Protein AF-A0A1I7XV45-F1 (afdb_monomer_lite)

pLDDT: mean 81.64, std 13.86, range [38.03, 95.69]

Foldseek 3Di:
DADDPVNLVVLLVVQLVVVVVVCVVDPCSVVDDPVVNVVCSVVCVVVVLVVVQVVVCVVVVPDQWTAGPVRDTHGPDLVPDDPVCVVVDDPPPPDDD

Organism: Heterorhabditis bacteriophora (NCBI:txid37862)

InterPro domains:
  IPR000536 Nuclear hormone receptor, ligand-binding domain [PF00104] (11-78)
  IPR000536 Nuclear hormone receptor, ligand-binding domain [PS51843] (1-97)
  IPR035500 Nuclear hormone receptor-like domain superfamily [G3DSA:1.10.565.10] (2-95)
  IPR035500 Nuclear hormone receptor-like domain superfamily [SSF48508] (5-83)

Sequence (97 aa):
MIILAHDLALATQTDLLMMLEWVRSLPCYSSIEEIDRTTLLKRFAVFNLVLENGYYTAAANVNDVWLISNGTCMPRNVEVLPEESKHLLPNCCDNPD

Structure (mmCIF, N/CA/C/O backbone):
data_AF-A0A1I7XV45-F1
#
_entry.id   AF-A0A1I7XV45-F1
#
loop_
_atom_site.group_PDB
_atom_site.id
_atom_site.type_symbol
_atom_site.label_atom_id
_atom_site.label_alt_id
_atom_site.label_comp_id
_atom_site.label_asym_id
_atom_site.label_entity_id
_atom_site.label_seq_id
_atom_site.pdbx_PDB_ins_code
_atom_site.Cartn_x
_atom_site.Cartn_y
_atom_site.Cartn_z
_atom_site.occupancy
_atom_site.B_iso_or_equiv
_atom_site.auth_seq_id
_atom_site.auth_comp_id
_atom_site.auth_asym_id
_atom_site.auth_atom_id
_atom_site.pdbx_PDB_model_num
ATOM 1 N N . MET A 1 1 ? 5.295 3.406 -18.126 1.00 47.94 1 MET A N 1
ATOM 2 C CA . MET A 1 1 ? 5.184 4.794 -17.631 1.00 47.94 1 MET A CA 1
ATOM 3 C C . MET A 1 1 ? 5.956 4.857 -16.327 1.00 47.94 1 MET A C 1
ATOM 5 O O . MET A 1 1 ? 5.692 4.023 -15.472 1.00 47.94 1 MET A O 1
ATOM 9 N N . ILE A 1 2 ? 6.947 5.743 -16.219 1.00 55.84 2 ILE A N 1
ATOM 10 C CA . ILE A 1 2 ? 7.718 5.938 -14.982 1.00 55.84 2 ILE A CA 1
ATOM 11 C C . ILE A 1 2 ? 6.881 6.800 -14.044 1.00 55.84 2 ILE A C 1
ATOM 13 O O . ILE A 1 2 ? 6.277 7.778 -14.477 1.00 55.84 2 ILE A O 1
ATOM 17 N N . ILE A 1 3 ? 6.797 6.382 -12.787 1.00 60.62 3 ILE A N 1
ATOM 18 C CA . ILE A 1 3 ? 5.929 6.981 -11.778 1.00 60.62 3 ILE A CA 1
ATOM 19 C C . ILE A 1 3 ? 6.531 8.301 -11.299 1.00 60.62 3 ILE A C 1
ATOM 21 O O . ILE A 1 3 ? 7.654 8.324 -10.797 1.00 60.62 3 ILE A O 1
ATOM 25 N N . LEU A 1 4 ? 5.766 9.387 -11.403 1.00 66.69 4 LEU A N 1
ATOM 26 C CA . LEU A 1 4 ? 6.064 10.625 -10.687 1.00 66.69 4 LEU A CA 1
ATOM 27 C C . LEU A 1 4 ? 5.608 10.482 -9.229 1.00 66.69 4 LEU A C 1
ATOM 29 O O . LEU A 1 4 ? 4.626 9.798 -8.941 1.00 66.69 4 LEU A O 1
ATOM 33 N N . ALA A 1 5 ? 6.277 11.159 -8.291 1.00 70.62 5 ALA A N 1
ATOM 34 C CA . ALA A 1 5 ? 5.951 11.080 -6.85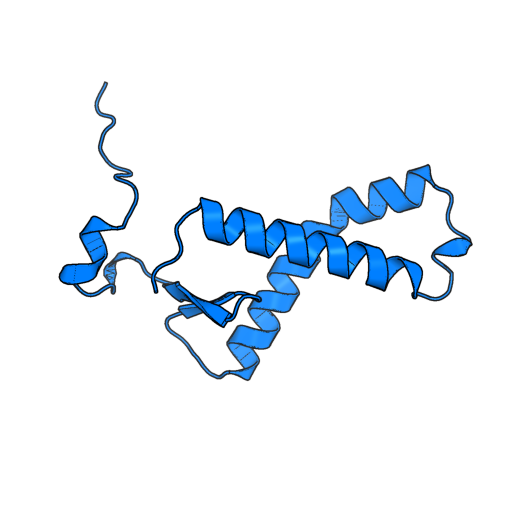8 1.00 70.62 5 ALA A CA 1
ATOM 35 C C . ALA A 1 5 ? 4.463 11.364 -6.549 1.00 70.62 5 ALA A C 1
ATOM 37 O O . ALA A 1 5 ? 3.888 10.779 -5.634 1.00 70.62 5 ALA A O 1
ATOM 38 N N . HIS A 1 6 ? 3.832 12.224 -7.352 1.00 77.31 6 HIS A N 1
ATOM 39 C CA . HIS A 1 6 ? 2.400 12.506 -7.304 1.00 77.31 6 HIS A CA 1
ATOM 40 C C . HIS A 1 6 ? 1.530 11.266 -7.575 1.00 77.31 6 HIS A C 1
ATOM 42 O O . HIS A 1 6 ? 0.581 11.004 -6.840 1.00 77.31 6 HIS A O 1
ATOM 48 N N . ASP A 1 7 ? 1.870 10.474 -8.589 1.00 77.50 7 ASP A N 1
ATOM 49 C CA . ASP A 1 7 ? 1.082 9.303 -8.981 1.00 77.50 7 ASP A CA 1
ATOM 50 C C . ASP A 1 7 ? 1.200 8.189 -7.937 1.00 77.50 7 ASP A C 1
ATOM 52 O O . ASP A 1 7 ? 0.221 7.502 -7.641 1.00 77.50 7 ASP A O 1
ATOM 56 N N . LEU A 1 8 ? 2.377 8.065 -7.311 1.00 82.19 8 LEU A N 1
ATOM 57 C CA . LEU A 1 8 ? 2.570 7.169 -6.173 1.00 82.19 8 LEU A CA 1
ATOM 58 C C . LEU A 1 8 ? 1.732 7.607 -4.968 1.00 82.19 8 LEU A C 1
ATOM 60 O O . LEU A 1 8 ? 1.134 6.761 -4.304 1.00 82.19 8 LEU A O 1
ATOM 64 N N . ALA A 1 9 ? 1.664 8.912 -4.689 1.00 85.44 9 ALA A N 1
ATOM 65 C CA . ALA A 1 9 ? 0.856 9.442 -3.596 1.00 85.44 9 ALA A CA 1
ATOM 66 C C . ALA A 1 9 ? -0.642 9.167 -3.812 1.00 85.44 9 ALA A C 1
ATOM 68 O O . ALA A 1 9 ? -1.320 8.741 -2.877 1.00 85.44 9 ALA A O 1
ATOM 69 N N . LEU A 1 10 ? -1.144 9.335 -5.041 1.00 88.31 10 LEU A N 1
ATOM 70 C CA . LEU A 1 10 ? -2.534 9.027 -5.390 1.00 88.31 10 LEU A CA 1
ATOM 71 C C . LEU A 1 10 ? -2.856 7.530 -5.288 1.00 88.31 10 LEU A C 1
ATOM 73 O O . LEU A 1 10 ? -3.897 7.163 -4.734 1.00 88.31 10 LEU A O 1
ATOM 77 N N . ALA A 1 11 ? -1.967 6.666 -5.789 1.00 88.31 11 ALA A N 1
ATOM 78 C CA . ALA A 1 11 ? -2.118 5.217 -5.655 1.00 88.31 11 ALA A CA 1
ATOM 79 C C . ALA A 1 11 ? -2.155 4.816 -4.172 1.00 88.31 11 ALA A C 1
ATOM 81 O O . ALA A 1 11 ? -3.123 4.219 -3.712 1.00 88.31 11 ALA A O 1
ATOM 82 N N . THR A 1 12 ? -1.180 5.298 -3.397 1.00 89.19 12 THR A N 1
ATOM 83 C CA . THR A 1 12 ? -1.090 5.063 -1.949 1.00 89.19 12 THR A CA 1
ATOM 84 C C . THR A 1 12 ? -2.345 5.539 -1.215 1.00 89.19 12 THR A C 1
ATOM 86 O O . THR A 1 12 ? -2.853 4.844 -0.341 1.00 89.19 12 THR A O 1
ATOM 89 N N . GLN A 1 13 ? -2.878 6.718 -1.554 1.00 91.31 13 GLN A N 1
ATOM 90 C CA . GLN A 1 13 ? -4.108 7.227 -0.944 1.00 91.31 13 GLN A CA 1
ATOM 91 C C . GLN A 1 13 ? -5.299 6.305 -1.225 1.00 91.31 13 GLN A C 1
ATOM 93 O O . GLN A 1 13 ? -6.094 6.040 -0.323 1.00 91.31 13 GLN A O 1
ATOM 98 N N . THR A 1 14 ? -5.413 5.815 -2.459 1.00 92.12 14 THR A N 1
ATOM 99 C CA . THR A 1 14 ? -6.470 4.879 -2.860 1.00 92.12 14 THR A CA 1
ATOM 100 C C . THR A 1 14 ? -6.345 3.561 -2.101 1.00 92.12 14 THR A C 1
ATOM 102 O O . THR A 1 14 ? -7.327 3.084 -1.534 1.00 92.12 14 THR A O 1
ATOM 105 N N . ASP A 1 15 ? -5.131 3.025 -1.990 1.00 91.19 15 ASP A N 1
ATOM 106 C CA . ASP A 1 15 ? -4.865 1.784 -1.262 1.00 91.19 15 ASP A CA 1
ATOM 107 C C . ASP A 1 15 ? -5.184 1.917 0.235 1.00 91.19 15 ASP A C 1
ATOM 109 O O . ASP A 1 15 ? -5.777 1.022 0.838 1.00 91.19 15 ASP A O 1
ATOM 113 N N . LEU A 1 16 ? -4.883 3.069 0.844 1.00 91.50 16 LEU A N 1
ATOM 114 C CA . LEU A 1 16 ? -5.263 3.355 2.231 1.00 91.50 16 LEU A CA 1
ATOM 115 C C . LEU A 1 16 ? -6.784 3.409 2.425 1.00 91.50 16 LEU A C 1
ATOM 117 O O . LEU A 1 16 ? -7.280 2.965 3.461 1.00 91.50 16 LEU A O 1
ATOM 121 N N . LEU A 1 17 ? -7.535 3.932 1.452 1.00 92.44 17 LEU A N 1
ATOM 122 C CA . LEU A 1 17 ? -9.001 3.925 1.500 1.00 92.44 17 LEU A CA 1
ATOM 123 C C . LEU A 1 17 ? -9.554 2.500 1.393 1.00 92.44 17 LEU A C 1
ATOM 125 O O . LEU A 1 17 ? -10.399 2.122 2.205 1.00 92.44 17 LEU A O 1
ATOM 129 N N . MET A 1 18 ? -9.027 1.685 0.476 1.00 91.44 18 MET A N 1
ATOM 130 C CA . MET A 1 18 ? -9.394 0.266 0.377 1.00 91.44 18 MET A CA 1
ATOM 131 C C . MET A 1 18 ? -9.063 -0.487 1.670 1.00 91.44 18 MET A C 1
ATOM 133 O O . MET A 1 18 ? -9.861 -1.287 2.158 1.00 91.44 18 MET A O 1
ATOM 137 N N . MET A 1 19 ? -7.928 -0.174 2.298 1.00 91.69 19 MET A N 1
ATOM 138 C CA . MET A 1 19 ? -7.550 -0.749 3.585 1.00 91.69 19 MET A CA 1
ATOM 139 C C . MET A 1 19 ? -8.521 -0.357 4.702 1.00 91.69 19 MET A C 1
ATOM 141 O O . MET A 1 19 ? -8.853 -1.199 5.536 1.00 91.69 19 MET A O 1
ATOM 145 N N . LEU A 1 20 ? -9.015 0.887 4.715 1.00 91.94 20 LEU A N 1
ATOM 146 C CA . LEU A 1 20 ? -10.047 1.331 5.659 1.00 91.94 20 LEU A CA 1
ATOM 147 C C . LEU A 1 20 ? -11.357 0.554 5.489 1.00 91.94 20 LEU A C 1
ATOM 149 O O . LEU A 1 20 ? -12.017 0.235 6.479 1.00 91.94 20 LEU A O 1
ATOM 153 N N . GLU A 1 21 ? -11.742 0.248 4.254 1.00 92.62 21 GLU A N 1
ATOM 154 C CA . GLU A 1 21 ? -12.910 -0.587 3.967 1.00 92.62 21 GLU A CA 1
ATOM 155 C C . GLU A 1 21 ? -12.679 -2.037 4.403 1.00 92.62 21 GLU A C 1
ATOM 157 O O . GLU A 1 21 ? -13.527 -2.623 5.081 1.00 92.62 21 GLU A O 1
ATOM 162 N N . TRP A 1 22 ? -11.498 -2.586 4.115 1.00 92.00 22 TRP A N 1
ATOM 163 C CA . TRP A 1 22 ? -11.125 -3.938 4.513 1.00 92.00 22 TRP A CA 1
ATOM 164 C C . TRP A 1 22 ? -11.120 -4.118 6.032 1.00 92.00 22 TRP A C 1
ATOM 166 O O . TRP A 1 22 ? -11.763 -5.047 6.526 1.00 92.00 22 TRP A O 1
ATOM 176 N N . VAL A 1 23 ? -10.490 -3.222 6.804 1.00 92.44 23 VAL A N 1
ATOM 177 C CA . VAL A 1 23 ? -10.458 -3.373 8.273 1.00 92.44 23 VAL A CA 1
ATOM 178 C C . VAL A 1 23 ? -11.856 -3.348 8.886 1.00 92.44 23 VAL A C 1
ATOM 180 O O . VAL A 1 23 ? -12.103 -4.044 9.865 1.00 92.44 23 VAL A O 1
ATOM 183 N N . ARG A 1 24 ? -12.802 -2.610 8.288 1.00 91.00 24 ARG A N 1
ATOM 184 C CA . ARG A 1 24 ? -14.204 -2.580 8.734 1.00 91.00 24 ARG A CA 1
ATOM 185 C C . ARG A 1 24 ? -14.921 -3.910 8.510 1.00 91.00 24 ARG A C 1
ATOM 187 O O . ARG A 1 24 ? -15.876 -4.189 9.230 1.00 91.00 24 ARG A O 1
ATOM 194 N N . SER A 1 25 ? -14.466 -4.716 7.551 1.00 93.56 25 SER A N 1
ATOM 195 C CA . SER A 1 25 ? -14.989 -6.064 7.302 1.00 93.56 25 SER A CA 1
ATOM 196 C C . SER A 1 25 ? -14.426 -7.128 8.253 1.00 93.56 25 SER A C 1
ATOM 198 O O . SER A 1 25 ? -14.977 -8.227 8.329 1.00 93.56 25 SER A O 1
ATOM 200 N N . LEU A 1 26 ? -13.350 -6.825 8.994 1.00 91.62 26 LEU A N 1
ATOM 201 C CA . LEU A 1 26 ? -12.702 -7.803 9.861 1.00 91.62 26 LEU A CA 1
ATOM 202 C C . LEU A 1 26 ? -13.573 -8.150 11.078 1.00 91.62 26 LEU A C 1
ATOM 204 O O . LEU A 1 26 ? -14.088 -7.248 11.755 1.00 91.62 26 LEU A O 1
ATOM 2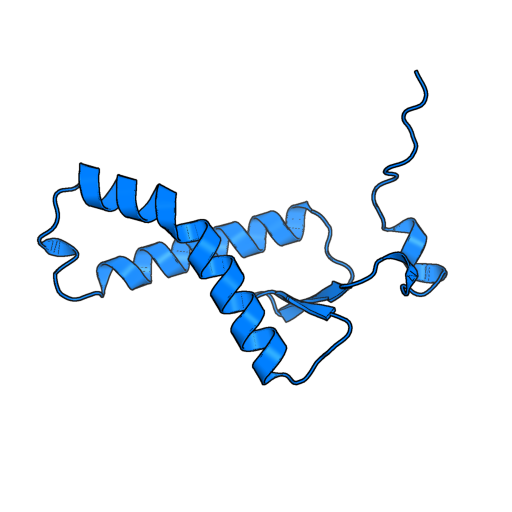08 N N . PRO A 1 27 ? -13.673 -9.446 11.434 1.00 89.62 27 PRO A N 1
ATOM 209 C CA . PRO A 1 27 ? -14.271 -9.854 12.694 1.00 89.62 27 PRO A CA 1
ATOM 210 C C . PRO A 1 27 ? -13.583 -9.135 13.855 1.00 89.62 27 PRO A C 1
ATOM 212 O O . PRO A 1 27 ? -12.368 -8.946 13.854 1.00 89.62 27 PRO A O 1
ATOM 215 N N . CYS A 1 28 ? -14.365 -8.729 14.851 1.00 89.00 28 CYS A N 1
ATOM 216 C CA . CYS A 1 28 ? -13.894 -8.045 16.059 1.00 89.00 28 CYS A CA 1
ATOM 217 C C . CYS A 1 28 ? -13.381 -6.606 15.864 1.00 89.00 28 CYS A C 1
ATOM 219 O O . CYS A 1 28 ? -13.250 -5.902 16.865 1.00 89.00 28 CYS A O 1
ATOM 221 N N . TYR A 1 29 ? -13.172 -6.096 14.644 1.00 89.44 29 TYR A N 1
ATOM 222 C CA . TYR A 1 29 ? -12.761 -4.693 14.472 1.00 89.44 29 TYR A CA 1
ATOM 223 C C . TYR A 1 29 ? -13.809 -3.727 15.038 1.00 89.44 29 TYR A C 1
ATOM 225 O O . TYR A 1 29 ? -13.472 -2.765 15.724 1.00 89.44 29 TYR A O 1
ATOM 233 N N . SER A 1 30 ? -15.094 -4.053 14.863 1.00 88.31 30 SER A N 1
ATOM 234 C CA . SER A 1 30 ? -16.228 -3.322 15.443 1.00 88.31 30 SER A CA 1
ATOM 235 C C . SER A 1 30 ? -16.325 -3.398 16.974 1.00 88.31 30 SER A C 1
ATOM 237 O O . SER A 1 30 ? -17.088 -2.627 17.555 1.00 88.31 30 SER A O 1
ATOM 239 N N . SER A 1 31 ? -15.554 -4.271 17.630 1.00 92.75 31 SER A N 1
ATOM 240 C CA . SER A 1 31 ? -15.510 -4.396 19.097 1.00 92.75 31 SER A CA 1
ATOM 241 C C . SER A 1 31 ? -14.368 -3.614 19.756 1.00 92.75 31 SER A C 1
ATOM 243 O O . SER A 1 31 ? -14.390 -3.414 20.964 1.00 92.75 31 SER A O 1
ATOM 245 N N . ILE A 1 32 ? -13.394 -3.143 18.972 1.00 93.69 32 ILE A N 1
ATOM 246 C CA . ILE A 1 32 ? -12.246 -2.359 19.456 1.00 93.69 32 ILE A CA 1
ATOM 247 C C . ILE A 1 32 ? -12.691 -0.913 19.721 1.00 93.69 32 ILE A C 1
ATOM 249 O O . ILE A 1 32 ? -13.560 -0.409 19.011 1.00 93.69 32 ILE A O 1
ATOM 253 N N . GLU A 1 33 ? -12.105 -0.210 20.686 1.00 95.69 33 GLU A N 1
ATOM 254 C CA . GLU A 1 33 ? -12.384 1.215 20.900 1.00 95.69 33 GLU A CA 1
ATOM 255 C C . GLU A 1 33 ? -11.917 2.073 19.705 1.00 95.69 33 GLU A C 1
ATOM 257 O O . GLU A 1 33 ? -10.934 1.758 19.034 1.00 95.69 33 GLU A O 1
ATOM 262 N N . GLU A 1 34 ? -12.612 3.171 19.402 1.00 92.19 34 GLU A N 1
ATOM 263 C CA . GLU A 1 34 ? -12.301 4.027 18.244 1.00 92.19 34 GLU A CA 1
ATOM 264 C C . GLU A 1 34 ? -10.858 4.568 18.262 1.00 92.19 34 GLU A C 1
ATOM 266 O O . GLU A 1 34 ? -10.182 4.621 17.224 1.00 92.19 34 GLU A O 1
ATOM 271 N N . ILE A 1 35 ? -10.354 4.915 19.449 1.00 95.31 35 ILE A N 1
ATOM 272 C CA . ILE A 1 35 ? -8.987 5.411 19.625 1.00 95.31 35 ILE A CA 1
ATOM 273 C C . ILE A 1 35 ? -7.940 4.339 19.297 1.00 95.31 35 ILE A C 1
ATOM 275 O O . ILE A 1 35 ? -6.942 4.615 18.621 1.00 95.31 35 ILE A O 1
ATOM 279 N N . ASP A 1 36 ? -8.211 3.095 19.684 1.00 95.25 36 ASP A N 1
ATOM 280 C CA . ASP A 1 36 ? -7.343 1.953 19.421 1.00 95.25 36 ASP A CA 1
ATOM 281 C C . ASP A 1 36 ? -7.385 1.566 17.945 1.00 95.25 36 ASP A C 1
ATOM 283 O O . ASP A 1 36 ? -6.336 1.358 17.336 1.00 95.25 36 ASP A O 1
ATOM 287 N N . ARG A 1 37 ? -8.568 1.577 17.315 1.00 94.00 37 ARG A N 1
ATOM 288 C CA . ARG A 1 37 ? -8.717 1.374 15.860 1.00 94.00 37 ARG A CA 1
ATOM 289 C C . ARG A 1 37 ? -7.862 2.351 15.062 1.00 94.00 37 ARG A C 1
ATOM 291 O O . ARG A 1 37 ? -7.153 1.946 14.140 1.00 94.00 37 ARG A O 1
ATOM 298 N N . THR A 1 38 ? -7.910 3.628 15.437 1.00 92.06 38 THR A N 1
ATOM 299 C CA . THR A 1 38 ? -7.128 4.689 14.791 1.00 92.06 38 THR A CA 1
ATOM 300 C C . THR A 1 38 ? -5.631 4.487 15.014 1.00 92.06 38 THR A C 1
ATOM 302 O O . THR A 1 38 ? -4.832 4.659 14.092 1.00 92.06 38 THR A O 1
ATOM 305 N N . THR A 1 39 ? -5.240 4.093 16.225 1.00 95.12 39 THR A N 1
ATOM 306 C CA . THR A 1 39 ? -3.841 3.818 16.575 1.00 95.12 39 THR A CA 1
ATOM 307 C C . THR A 1 39 ? -3.286 2.634 15.787 1.00 95.12 39 THR A C 1
ATOM 309 O O . THR A 1 39 ? -2.184 2.725 15.243 1.00 95.12 39 THR A O 1
ATOM 312 N N . LEU A 1 40 ? -4.056 1.549 15.669 1.00 92.94 40 LEU A N 1
ATOM 313 C CA . LEU A 1 40 ? -3.697 0.378 14.871 1.00 92.94 40 LEU A CA 1
ATOM 314 C C . LEU A 1 40 ? -3.522 0.752 13.397 1.00 92.94 40 LEU A C 1
ATOM 316 O O . LEU A 1 40 ? -2.486 0.447 12.811 1.00 92.94 40 LEU A O 1
ATOM 320 N N . LEU A 1 41 ? -4.478 1.480 12.819 1.00 92.69 41 LEU A N 1
ATOM 321 C CA . LEU A 1 41 ? -4.391 1.933 11.430 1.00 92.69 41 LEU A CA 1
ATOM 322 C C . LEU A 1 41 ? -3.136 2.771 11.173 1.00 92.69 41 LEU A C 1
ATOM 324 O O . LEU A 1 41 ? -2.356 2.448 10.281 1.00 92.69 41 LEU A O 1
ATOM 328 N N . LYS A 1 42 ? -2.882 3.798 11.992 1.00 91.50 42 LYS A N 1
ATOM 329 C CA . LYS A 1 42 ? -1.694 4.658 11.846 1.00 91.50 42 LYS A CA 1
ATOM 330 C C . LYS A 1 42 ? -0.385 3.880 11.962 1.00 91.50 42 LYS A C 1
ATOM 332 O O . LYS A 1 42 ? 0.583 4.216 11.288 1.00 91.50 42 LYS A O 1
ATOM 337 N N . ARG A 1 43 ? -0.346 2.859 12.822 1.00 94.06 43 ARG A N 1
ATOM 338 C CA . ARG A 1 43 ? 0.851 2.040 13.034 1.00 94.06 43 ARG A CA 1
ATOM 339 C C . ARG A 1 43 ? 1.093 1.036 11.921 1.00 94.06 43 ARG A C 1
ATOM 341 O O . ARG A 1 43 ? 2.245 0.827 11.568 1.00 94.06 43 ARG A O 1
ATOM 348 N N . PHE A 1 44 ? 0.044 0.407 11.400 1.00 92.44 44 PHE A N 1
ATOM 349 C CA . PHE A 1 44 ? 0.189 -0.774 10.551 1.00 92.44 44 PHE A CA 1
ATOM 350 C C . PHE A 1 44 ? -0.131 -0.540 9.075 1.00 92.44 44 PHE A C 1
ATOM 352 O O . PHE A 1 44 ? 0.248 -1.378 8.258 1.00 92.44 44 PHE A O 1
ATOM 359 N N . ALA A 1 45 ? -0.772 0.570 8.699 1.00 91.62 45 ALA A N 1
ATOM 360 C CA . ALA A 1 45 ? -1.206 0.771 7.318 1.00 91.62 45 ALA A CA 1
ATOM 361 C C . ALA A 1 45 ? -0.041 0.792 6.317 1.00 91.62 45 ALA A C 1
ATOM 363 O O . ALA A 1 45 ? -0.063 0.062 5.332 1.00 91.62 45 ALA A O 1
ATOM 364 N N . VAL A 1 46 ? 1.028 1.538 6.612 1.00 90.12 46 VAL A N 1
ATOM 365 C CA . VAL A 1 46 ? 2.211 1.611 5.732 1.00 90.12 46 VAL A CA 1
ATOM 366 C C . VAL A 1 46 ? 2.874 0.244 5.557 1.00 90.12 46 VAL A C 1
ATOM 368 O O . VAL A 1 46 ? 3.250 -0.121 4.447 1.00 90.12 46 VAL A O 1
ATOM 371 N N . PHE A 1 47 ? 2.986 -0.545 6.628 1.00 92.25 47 PHE A N 1
ATOM 372 C CA . PHE A 1 47 ? 3.578 -1.881 6.537 1.00 92.25 47 PHE A CA 1
ATOM 373 C C . PHE A 1 47 ? 2.730 -2.826 5.686 1.00 92.25 47 PHE A C 1
ATOM 375 O O . PHE A 1 47 ? 3.285 -3.583 4.896 1.00 92.25 47 PHE A O 1
ATOM 382 N N . ASN A 1 48 ? 1.402 -2.755 5.805 1.00 90.75 48 ASN A N 1
ATOM 383 C CA . ASN A 1 48 ? 0.507 -3.550 4.966 1.00 90.75 48 ASN A CA 1
ATOM 384 C C . ASN A 1 48 ? 0.640 -3.175 3.484 1.00 90.75 48 ASN A C 1
ATOM 386 O O . ASN A 1 48 ? 0.740 -4.074 2.658 1.00 90.75 48 ASN A O 1
ATOM 390 N N . LEU A 1 49 ? 0.756 -1.884 3.153 1.00 89.75 49 LEU A N 1
ATOM 391 C CA . LEU A 1 49 ? 0.991 -1.441 1.771 1.00 89.75 49 LEU A CA 1
ATOM 392 C C . LEU A 1 49 ? 2.293 -2.003 1.184 1.00 89.75 49 LEU A C 1
ATOM 394 O O . LEU A 1 49 ? 2.326 -2.472 0.048 1.00 89.75 49 LEU A O 1
ATOM 398 N N . VAL A 1 50 ? 3.381 -1.975 1.959 1.00 89.44 50 VAL A N 1
ATOM 399 C CA . VAL A 1 50 ? 4.673 -2.530 1.521 1.00 89.44 50 VAL A CA 1
ATOM 400 C C . VAL A 1 50 ? 4.574 -4.042 1.313 1.00 89.44 50 VAL A C 1
ATOM 402 O O . VAL A 1 50 ? 5.095 -4.558 0.323 1.00 89.44 50 VAL A O 1
ATOM 405 N N . LEU A 1 51 ? 3.899 -4.750 2.223 1.00 91.31 51 LEU A N 1
ATOM 406 C CA . LEU A 1 51 ? 3.687 -6.194 2.112 1.00 91.31 51 LEU A CA 1
ATOM 407 C C . LEU A 1 51 ? 2.856 -6.556 0.882 1.00 91.31 51 LEU A C 1
ATOM 409 O O . LEU A 1 51 ? 3.213 -7.492 0.175 1.00 91.31 51 LEU A O 1
ATOM 413 N N . GLU A 1 52 ? 1.790 -5.811 0.609 1.00 89.00 52 GLU A N 1
ATOM 414 C CA . GLU A 1 52 ? 0.913 -6.037 -0.538 1.00 89.00 52 GLU A CA 1
ATOM 415 C C . GLU A 1 52 ? 1.654 -5.829 -1.865 1.00 89.00 52 GLU A C 1
ATOM 417 O O . GLU A 1 52 ? 1.709 -6.739 -2.697 1.00 89.00 52 GLU A O 1
ATOM 422 N N . ASN A 1 53 ? 2.323 -4.684 -2.025 1.00 88.56 53 ASN A N 1
ATOM 423 C CA . ASN A 1 53 ? 3.129 -4.406 -3.215 1.00 88.56 53 ASN A CA 1
ATOM 424 C C . ASN A 1 53 ? 4.248 -5.445 -3.391 1.00 88.56 53 ASN A C 1
ATOM 426 O O . ASN A 1 53 ? 4.506 -5.909 -4.505 1.00 88.56 53 ASN A O 1
ATOM 430 N N . GLY A 1 54 ? 4.892 -5.862 -2.296 1.00 89.19 54 GLY A N 1
ATOM 431 C CA . GLY A 1 54 ? 5.906 -6.916 -2.310 1.00 89.19 54 GLY A CA 1
ATOM 432 C C . GLY A 1 54 ? 5.353 -8.279 -2.721 1.00 89.19 54 GLY A C 1
ATOM 433 O O . GLY A 1 54 ? 5.964 -8.955 -3.551 1.00 89.19 54 GLY A O 1
ATOM 434 N N . TYR A 1 55 ? 4.187 -8.661 -2.195 1.00 90.62 55 TYR A N 1
ATOM 435 C CA . TYR A 1 55 ? 3.508 -9.912 -2.526 1.00 90.62 55 TYR A CA 1
ATOM 436 C C . TYR A 1 55 ? 3.164 -9.983 -4.015 1.00 90.62 55 TYR A C 1
ATOM 438 O O . TYR A 1 55 ? 3.555 -10.941 -4.684 1.00 90.62 55 TYR A O 1
ATOM 446 N N . TYR A 1 56 ? 2.505 -8.956 -4.560 1.00 88.62 56 TYR A N 1
ATOM 447 C CA . TYR A 1 56 ? 2.133 -8.940 -5.976 1.00 88.62 56 TYR A CA 1
ATOM 448 C C . TYR A 1 56 ? 3.349 -8.877 -6.900 1.00 88.62 56 TYR A C 1
ATOM 450 O O . TYR A 1 56 ? 3.390 -9.582 -7.908 1.00 88.62 56 TYR A O 1
ATOM 458 N N . THR A 1 57 ? 4.370 -8.097 -6.537 1.00 90.25 57 THR A N 1
ATOM 459 C CA . THR A 1 57 ? 5.632 -8.048 -7.291 1.00 90.25 57 THR A CA 1
ATOM 460 C C . T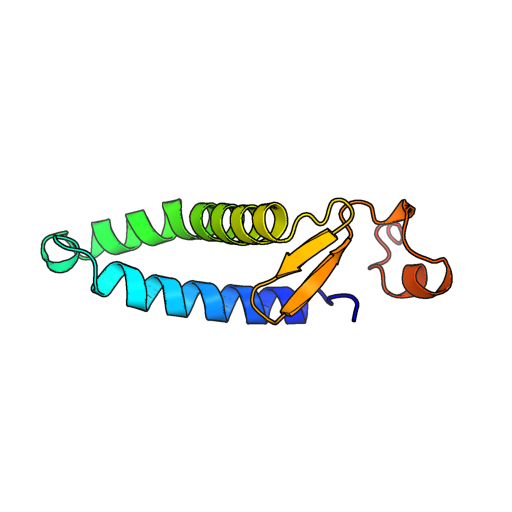HR A 1 57 ? 6.298 -9.426 -7.348 1.00 90.25 57 THR A C 1
ATOM 462 O O . THR A 1 57 ? 6.721 -9.863 -8.418 1.00 90.25 57 THR A O 1
ATOM 465 N N . ALA A 1 58 ? 6.360 -10.138 -6.217 1.00 89.38 58 ALA A N 1
ATOM 466 C CA . ALA A 1 58 ? 6.924 -11.484 -6.158 1.00 89.38 58 ALA A CA 1
ATOM 467 C C . ALA A 1 58 ? 6.084 -12.495 -6.955 1.00 89.38 58 ALA A C 1
ATOM 469 O O . ALA A 1 58 ? 6.637 -13.300 -7.702 1.00 89.38 58 ALA A O 1
ATOM 470 N N . ALA A 1 59 ? 4.754 -12.426 -6.846 1.00 89.81 59 ALA A N 1
ATOM 471 C CA . ALA A 1 59 ? 3.836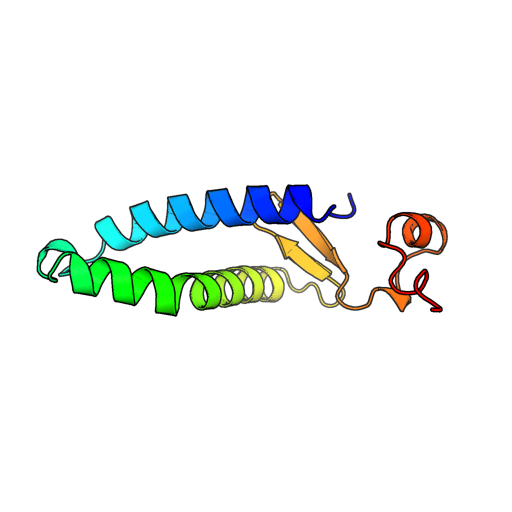 -13.304 -7.570 1.00 89.81 59 ALA A CA 1
ATOM 472 C C . ALA A 1 59 ? 3.912 -13.119 -9.096 1.00 89.81 59 ALA A C 1
ATOM 474 O O . ALA A 1 59 ? 3.771 -14.085 -9.842 1.00 89.81 59 ALA A O 1
ATOM 475 N N . ALA A 1 60 ? 4.181 -11.897 -9.562 1.00 88.38 60 ALA A N 1
ATOM 476 C CA . ALA A 1 60 ? 4.373 -11.593 -10.978 1.00 88.38 60 ALA A CA 1
ATOM 477 C C . ALA A 1 60 ? 5.738 -12.049 -11.533 1.00 88.38 60 ALA A C 1
ATOM 479 O O . ALA A 1 60 ? 5.958 -11.956 -12.740 1.00 88.38 60 ALA A O 1
ATOM 480 N N . ASN A 1 61 ? 6.643 -12.548 -10.680 1.00 87.75 61 ASN A N 1
ATOM 481 C CA . ASN A 1 61 ? 7.981 -13.020 -11.048 1.00 87.75 61 ASN A CA 1
ATOM 482 C C . ASN A 1 61 ? 8.811 -11.972 -11.822 1.00 87.75 61 ASN A C 1
ATOM 484 O O . ASN A 1 61 ? 9.531 -12.294 -12.769 1.00 87.75 61 ASN A O 1
ATOM 488 N N . VAL A 1 62 ? 8.694 -10.701 -11.421 1.00 82.12 62 VAL A N 1
ATOM 489 C CA . VAL A 1 62 ? 9.462 -9.581 -11.979 1.00 82.12 62 VAL A CA 1
ATOM 490 C C . VAL A 1 62 ? 10.547 -9.141 -10.996 1.00 82.12 62 VAL A C 1
ATOM 492 O O . VAL A 1 62 ? 10.275 -8.813 -9.840 1.00 82.12 62 VAL A O 1
ATOM 495 N N . ASN A 1 63 ? 11.801 -9.138 -11.454 1.00 77.56 63 ASN A N 1
ATOM 496 C CA . ASN A 1 63 ? 12.958 -8.901 -10.584 1.00 77.56 63 ASN A CA 1
ATOM 497 C C . ASN A 1 63 ? 13.435 -7.446 -10.587 1.00 77.56 63 ASN A C 1
ATOM 499 O O . ASN A 1 63 ? 13.928 -6.975 -9.569 1.00 77.56 63 ASN A O 1
ATOM 503 N N . ASP A 1 64 ? 13.238 -6.711 -11.680 1.00 81.44 64 ASP A N 1
ATOM 504 C CA . ASP A 1 64 ? 13.859 -5.390 -11.860 1.00 81.44 64 ASP A CA 1
ATOM 505 C C . ASP A 1 64 ? 12.949 -4.220 -11.467 1.00 81.44 64 ASP A C 1
ATOM 507 O O . ASP A 1 64 ? 13.386 -3.069 -11.402 1.00 81.44 64 ASP A O 1
ATOM 511 N N . VAL A 1 65 ? 11.682 -4.508 -11.159 1.00 85.19 65 VAL A N 1
ATOM 512 C CA . VAL A 1 65 ? 10.670 -3.508 -10.811 1.00 85.19 65 VAL A CA 1
ATOM 513 C C . VAL A 1 65 ? 9.871 -3.907 -9.571 1.00 85.19 65 VAL A C 1
ATOM 515 O O . VAL A 1 65 ? 9.784 -5.080 -9.214 1.00 85.19 65 VAL A O 1
ATOM 518 N N . TRP A 1 66 ? 9.282 -2.905 -8.933 1.00 85.75 66 TRP A N 1
ATOM 519 C CA . TRP A 1 66 ? 8.158 -2.997 -8.015 1.00 85.75 66 TRP A CA 1
ATOM 520 C C . TRP A 1 66 ? 6.877 -2.721 -8.786 1.00 85.75 66 TRP A C 1
ATOM 522 O O . TRP A 1 66 ? 6.811 -1.754 -9.545 1.00 85.75 66 TRP A O 1
ATOM 532 N N . LEU A 1 67 ? 5.863 -3.552 -8.591 1.00 86.88 67 LEU A N 1
ATOM 533 C CA . LEU A 1 67 ? 4.523 -3.293 -9.100 1.00 86.88 67 LEU A CA 1
ATOM 534 C C . LEU A 1 67 ? 3.765 -2.414 -8.111 1.00 86.88 67 LEU A C 1
ATOM 536 O O . LEU A 1 67 ? 3.834 -2.634 -6.903 1.00 86.88 67 LEU A O 1
ATOM 540 N N . ILE A 1 68 ? 3.048 -1.431 -8.648 1.00 87.12 68 ILE A N 1
ATOM 541 C CA . ILE A 1 68 ? 2.154 -0.553 -7.897 1.00 87.12 68 ILE A CA 1
ATOM 542 C C . ILE A 1 68 ? 0.709 -0.908 -8.261 1.00 87.12 68 ILE A C 1
ATOM 544 O O . ILE A 1 68 ? 0.412 -1.280 -9.400 1.00 87.12 68 ILE A O 1
ATOM 548 N N . SER A 1 69 ? -0.191 -0.783 -7.289 1.00 83.50 69 SER A N 1
ATOM 549 C CA . SER A 1 69 ? -1.619 -1.126 -7.370 1.00 83.50 69 SER A CA 1
ATOM 550 C C . SER A 1 69 ? -2.358 -0.534 -8.577 1.00 83.50 69 SER A C 1
ATOM 552 O O . SER A 1 69 ? -3.244 -1.171 -9.142 1.00 83.50 69 SER A O 1
ATOM 554 N N . ASN A 1 70 ? -1.958 0.650 -9.043 1.00 82.44 70 ASN A N 1
ATOM 555 C CA . ASN A 1 70 ? -2.534 1.315 -10.217 1.00 82.44 70 ASN A CA 1
ATOM 556 C C . ASN A 1 70 ? -2.072 0.731 -11.574 1.00 82.44 70 ASN A C 1
ATOM 558 O O . ASN A 1 70 ? -2.323 1.334 -12.619 1.00 82.44 70 ASN A O 1
ATOM 562 N N . GLY A 1 71 ? -1.368 -0.405 -11.577 1.00 79.50 71 GLY A N 1
ATOM 563 C CA . GLY A 1 71 ? -0.871 -1.077 -12.781 1.00 79.50 71 GLY A CA 1
ATOM 564 C C . GLY A 1 71 ? 0.421 -0.485 -13.348 1.00 79.50 71 GLY A C 1
ATOM 565 O O . GLY A 1 71 ? 0.875 -0.904 -14.414 1.00 79.50 71 GLY A O 1
ATOM 566 N N . THR A 1 72 ? 1.025 0.483 -12.655 1.00 82.44 72 THR A N 1
ATOM 567 C CA . THR A 1 72 ? 2.342 1.024 -13.010 1.00 82.44 72 THR A CA 1
ATOM 568 C C . THR A 1 72 ? 3.462 0.276 -12.287 1.00 82.44 72 THR A C 1
ATOM 570 O O . THR A 1 72 ? 3.221 -0.592 -11.444 1.00 82.44 72 THR A O 1
ATOM 573 N N . CYS A 1 73 ? 4.712 0.577 -12.640 1.00 82.38 73 CYS A N 1
ATOM 574 C CA . CYS A 1 73 ? 5.870 -0.043 -12.019 1.00 82.38 73 CYS A CA 1
ATOM 575 C C . CYS A 1 73 ? 6.955 0.982 -11.678 1.00 82.38 73 CYS A C 1
ATOM 577 O O . CYS A 1 73 ? 7.141 1.982 -12.375 1.00 82.38 73 CYS A O 1
ATOM 579 N N . MET A 1 74 ? 7.675 0.714 -10.592 1.00 81.50 74 MET A N 1
ATOM 580 C CA . MET A 1 74 ? 8.814 1.500 -10.140 1.00 81.50 74 MET A CA 1
ATOM 581 C C . MET A 1 74 ? 10.094 0.665 -10.278 1.00 81.50 74 MET A C 1
ATOM 583 O O . MET A 1 74 ? 10.140 -0.451 -9.768 1.00 81.50 74 MET A O 1
ATOM 587 N N . PRO A 1 75 ? 11.146 1.154 -10.950 1.00 80.06 75 PRO A N 1
ATOM 588 C CA . PRO A 1 75 ? 12.411 0.427 -11.064 1.00 80.06 75 PRO A CA 1
ATOM 589 C C . PRO A 1 75 ? 13.046 0.206 -9.684 1.00 80.06 75 PRO A C 1
ATOM 591 O O . PRO A 1 75 ? 13.050 1.107 -8.846 1.00 80.06 75 PRO A O 1
ATOM 594 N N . ARG A 1 76 ? 13.616 -0.983 -9.444 1.00 79.94 76 ARG A N 1
ATOM 595 C CA . ARG A 1 76 ? 14.371 -1.263 -8.206 1.00 79.94 76 ARG A CA 1
ATOM 596 C C . ARG A 1 76 ? 15.703 -0.537 -8.169 1.00 79.94 76 ARG A C 1
ATOM 598 O O . ARG A 1 76 ? 16.130 -0.100 -7.106 1.00 79.94 76 ARG A O 1
ATOM 605 N N . ASN A 1 77 ? 16.356 -0.454 -9.325 1.00 79.62 77 ASN A N 1
ATOM 606 C CA . ASN A 1 77 ? 17.606 0.260 -9.487 1.00 79.62 77 ASN A CA 1
ATOM 607 C C . ASN A 1 77 ? 17.449 1.323 -10.572 1.00 79.62 77 ASN A C 1
ATOM 609 O O . ASN A 1 77 ? 17.274 1.025 -11.752 1.00 79.62 77 ASN A O 1
ATOM 613 N N . VAL A 1 78 ? 17.527 2.571 -10.132 1.00 71.62 78 VAL A N 1
ATOM 614 C CA . VAL A 1 78 ? 17.413 3.759 -10.971 1.00 71.62 78 VAL A CA 1
ATOM 615 C C . VAL A 1 78 ? 18.590 3.896 -11.944 1.00 71.62 78 VAL A C 1
ATOM 617 O O . VAL A 1 78 ? 18.428 4.452 -13.026 1.00 71.62 78 VAL A O 1
ATOM 620 N N . GLU A 1 79 ? 19.755 3.333 -11.608 1.00 71.12 79 GLU A N 1
ATOM 621 C CA . GLU A 1 79 ? 20.949 3.340 -12.464 1.00 71.12 79 GLU A CA 1
ATOM 622 C C . GLU A 1 79 ? 20.807 2.431 -13.692 1.00 71.12 79 GLU A C 1
ATOM 624 O O . GLU A 1 79 ? 21.452 2.670 -14.712 1.00 71.12 79 GLU A O 1
ATOM 629 N N . VAL A 1 80 ? 19.939 1.416 -13.603 1.00 72.56 80 VAL A N 1
ATOM 630 C CA . VAL A 1 80 ? 19.675 0.430 -14.669 1.00 72.56 80 VAL A CA 1
ATOM 631 C C . VAL A 1 80 ? 18.577 0.921 -15.625 1.00 72.56 80 VAL A C 1
ATOM 633 O O . VAL A 1 80 ? 18.248 0.255 -16.605 1.00 72.56 80 VAL A O 1
ATOM 636 N N . LEU A 1 81 ? 18.007 2.104 -15.376 1.00 68.69 81 LEU A N 1
ATOM 637 C CA . LEU A 1 81 ? 17.059 2.707 -16.303 1.00 68.69 81 LEU A CA 1
ATOM 638 C C . LEU A 1 81 ? 17.725 3.020 -17.652 1.00 68.69 81 LEU A C 1
ATOM 640 O O . LEU A 1 81 ? 18.877 3.464 -17.676 1.00 68.69 81 LEU A O 1
ATOM 644 N N . PRO A 1 82 ? 16.989 2.873 -18.772 1.00 73.31 82 PRO A N 1
ATOM 645 C CA . PRO A 1 82 ? 17.433 3.376 -20.067 1.00 73.31 82 PRO A CA 1
ATOM 646 C C . PRO A 1 82 ? 17.847 4.848 -19.956 1.00 73.31 82 PRO A C 1
ATOM 648 O 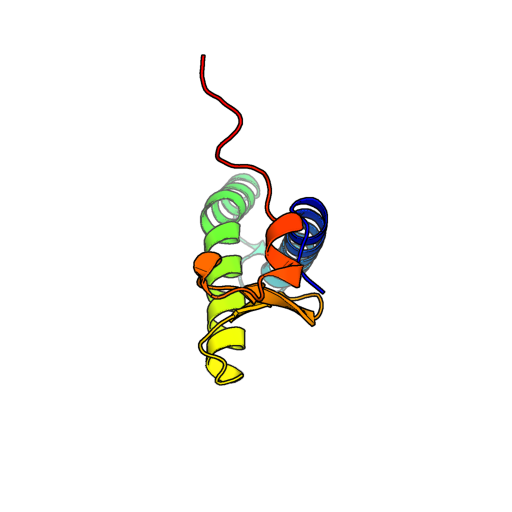O . PRO A 1 82 ? 17.178 5.613 -19.263 1.00 73.31 82 PRO A O 1
ATOM 651 N N . GLU A 1 83 ? 18.904 5.269 -20.656 1.00 75.25 83 GLU A N 1
ATOM 652 C CA . GLU A 1 83 ? 19.366 6.674 -20.655 1.00 75.25 83 GLU A CA 1
ATOM 653 C C . GLU A 1 83 ? 18.227 7.653 -20.973 1.00 75.25 83 GLU A C 1
ATOM 655 O O . GLU A 1 83 ? 18.063 8.685 -20.324 1.00 75.25 83 GLU A O 1
ATOM 660 N N . GLU A 1 84 ? 17.354 7.256 -21.899 1.00 71.50 84 GLU A N 1
ATOM 661 C CA . GLU A 1 84 ? 16.150 7.986 -22.292 1.00 71.50 84 GLU A CA 1
ATOM 662 C C . GLU A 1 84 ? 15.172 8.220 -21.142 1.00 71.50 84 GLU A C 1
ATOM 664 O O . GLU A 1 84 ? 14.318 9.078 -21.249 1.00 71.50 84 GLU A O 1
ATOM 669 N N . SER A 1 85 ? 15.257 7.468 -20.051 1.00 68.00 85 SER A N 1
ATOM 670 C CA . SER A 1 85 ? 14.370 7.555 -18.889 1.00 68.00 85 SER A CA 1
ATOM 671 C C . SER A 1 85 ? 14.995 8.288 -17.702 1.00 68.00 85 SER A C 1
ATOM 673 O O . SER A 1 85 ? 14.280 8.674 -16.779 1.00 68.00 85 SER A O 1
ATOM 675 N N . LYS A 1 86 ? 16.315 8.514 -17.713 1.00 72.31 86 LYS A N 1
ATOM 676 C CA . LYS A 1 86 ? 17.037 9.128 -16.587 1.00 72.31 86 LYS A CA 1
ATOM 677 C C . LYS A 1 86 ? 16.666 10.594 -16.360 1.00 72.31 86 LYS A C 1
ATOM 679 O O . LYS A 1 86 ? 16.715 11.056 -15.228 1.00 72.31 86 LYS A O 1
ATOM 684 N N . HIS A 1 87 ? 16.216 11.299 -17.398 1.00 71.62 87 HIS A N 1
ATOM 685 C CA . HIS A 1 87 ? 15.747 12.687 -17.294 1.00 71.62 87 HIS A CA 1
ATOM 686 C C . HIS A 1 87 ? 14.437 12.851 -16.499 1.00 71.62 87 HIS A C 1
ATOM 688 O O . HIS A 1 87 ? 14.067 13.970 -16.161 1.00 71.62 87 HIS A O 1
ATOM 694 N N . LEU A 1 88 ? 13.717 11.754 -16.228 1.00 66.25 88 LEU A N 1
ATOM 695 C CA . LEU A 1 88 ? 12.488 11.750 -15.425 1.00 66.25 88 LEU A CA 1
ATOM 696 C C . LEU A 1 88 ? 12.768 11.588 -13.928 1.00 66.25 88 LEU A C 1
ATOM 698 O O . LEU A 1 88 ? 11.847 11.667 -13.115 1.00 66.25 88 LEU A O 1
ATOM 702 N N . LEU A 1 89 ? 14.021 11.322 -13.561 1.00 65.06 89 LEU A N 1
ATOM 703 C CA . LEU A 1 89 ? 14.413 11.212 -12.169 1.00 65.06 89 LEU A CA 1
ATOM 704 C C . LEU A 1 89 ? 14.460 12.607 -11.552 1.00 65.06 89 LEU A C 1
ATOM 706 O O . LEU A 1 89 ? 14.983 13.529 -12.179 1.00 65.06 89 LEU A O 1
ATOM 710 N N . PRO A 1 90 ? 13.938 12.788 -10.328 1.00 59.25 90 PRO A N 1
ATOM 711 C CA . PRO A 1 90 ? 14.188 14.021 -9.606 1.00 59.25 90 PRO A CA 1
ATOM 712 C C . PRO A 1 90 ? 15.706 14.187 -9.470 1.00 59.25 90 PRO A C 1
ATOM 714 O O . PRO A 1 90 ? 16.389 13.246 -9.061 1.00 59.25 90 PRO A O 1
ATOM 717 N N . ASN A 1 91 ? 16.238 15.359 -9.833 1.00 54.00 91 ASN A N 1
ATOM 718 C CA . ASN A 1 91 ? 17.653 15.683 -9.662 1.00 54.00 91 ASN A CA 1
ATOM 719 C C . ASN A 1 91 ? 17.991 15.647 -8.164 1.00 54.00 91 ASN A C 1
ATOM 721 O O . ASN A 1 91 ? 17.925 16.658 -7.474 1.00 54.00 91 ASN A O 1
ATOM 725 N N . CYS A 1 92 ? 18.376 14.484 -7.640 1.00 49.47 92 CYS A N 1
ATOM 726 C CA . CYS A 1 92 ? 18.865 14.351 -6.268 1.00 49.47 92 CYS A CA 1
ATOM 727 C C . CYS A 1 92 ? 20.250 15.001 -6.068 1.00 49.47 92 CYS A C 1
ATOM 729 O O . CYS A 1 92 ? 20.798 14.911 -4.973 1.00 49.47 92 CYS A O 1
ATOM 731 N N . CYS A 1 93 ? 20.806 15.651 -7.099 1.00 43.81 93 CYS A N 1
ATOM 732 C CA . CYS A 1 93 ? 22.145 16.239 -7.097 1.00 43.81 93 CYS A CA 1
ATOM 733 C C . CYS A 1 93 ? 22.186 17.766 -7.293 1.00 43.81 93 CYS A C 1
ATOM 735 O O . CYS A 1 93 ? 23.280 18.320 -7.260 1.00 43.81 93 CYS A O 1
ATOM 737 N N . ASP A 1 94 ? 21.054 18.467 -7.425 1.00 45.25 94 ASP A N 1
ATOM 738 C CA . ASP A 1 94 ? 21.052 19.942 -7.491 1.00 45.25 94 ASP A CA 1
ATOM 739 C C . ASP A 1 94 ? 20.861 20.575 -6.104 1.00 45.25 94 ASP A C 1
ATOM 741 O O . ASP A 1 94 ? 19.979 21.398 -5.896 1.00 45.25 94 ASP A O 1
ATOM 745 N N . ASN A 1 95 ? 21.697 20.173 -5.146 1.00 47.09 95 ASN A N 1
ATOM 746 C CA . ASN A 1 95 ? 22.037 21.013 -3.998 1.00 47.09 95 ASN A CA 1
ATOM 747 C C . ASN A 1 95 ? 23.530 20.842 -3.678 1.00 47.09 95 ASN A C 1
ATOM 749 O O . ASN A 1 95 ? 23.902 20.029 -2.825 1.00 47.09 95 ASN A O 1
ATOM 753 N N . PRO A 1 96 ? 24.410 21.603 -4.339 1.00 47.94 96 PRO A N 1
ATOM 754 C CA . PRO A 1 96 ? 25.557 22.180 -3.679 1.00 47.94 96 PRO A CA 1
ATOM 755 C C . PRO A 1 96 ? 25.179 23.581 -3.160 1.00 47.94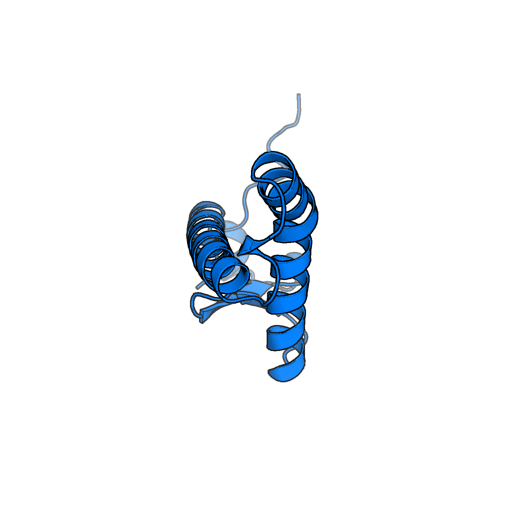 96 PRO A C 1
ATOM 757 O O . PRO A 1 96 ? 24.733 24.424 -3.937 1.00 47.94 96 PRO A O 1
ATOM 760 N N . ASP A 1 97 ? 25.406 23.768 -1.858 1.00 38.03 97 ASP A N 1
ATOM 761 C CA . ASP A 1 97 ? 25.351 24.992 -1.028 1.00 38.03 97 ASP A CA 1
ATOM 762 C C . ASP A 1 97 ? 24.161 25.120 -0.056 1.00 38.03 97 ASP A C 1
ATOM 764 O O . ASP A 1 97 ? 23.034 25.489 -0.457 1.00 38.03 97 ASP A O 1
#

Radius of gyration: 17.35 Å; chains: 1; bounding box: 42×38×43 Å

Secondary structure (DSSP, 8-state):
-BPPHHHHHHHHHHHHHHHHHHHHHSTTGGGS-HHHHHHHHHHHHHHHHHHHHHHHHHHTT-SSEEE-TTS-EEES-GGGS-HHHHTTS--TT----